Protein AF-A0A9X7M155-F1 (afdb_monomer_lite)

Sequence (98 aa):
MVRGTEYVLANAILCQIELQLEQVIDQALVSKENETVFRENRKAFVLVAENSRNLFNCLQIVSKERTLEVAQILEKMEQTLEEIEAEIQKKESMSTQI

Foldseek 3Di:
DPLPPLLVVLVVVLVVLLVLLVVLLVQLVVCLVPVVSNVVSVVVNVVSLVVLVVSLVVSCVNHVVSSVVSNVVSVVSVVVSVVSVVVVVVVVVVVVPD

pLDDT: mean 88.82, std 11.55, range [44.94, 96.94]

Radius of gyration: 16.99 Å; chains: 1; bounding box: 39×18×58 Å

Organism: Bacillus cereus (NCBI:txid1396)

Secondary structure (DSSP, 8-state):
--TTHHHHHHHHHHHHHHHHHHHHHHHHHHTTTSHHHHHHHHHHHHHHHHHHHHHHHHHTTT-HHHHHHHHHHHHHHHHHHHHHHHHHHHHHHHHTT-

Structure (mmCIF, N/CA/C/O backbone):
data_AF-A0A9X7M155-F1
#
_entry.id   AF-A0A9X7M155-F1
#
loop_
_atom_site.group_PDB
_atom_site.id
_atom_site.type_symbol
_atom_site.label_atom_id
_atom_site.label_alt_id
_atom_site.label_comp_id
_atom_site.label_asym_id
_atom_site.label_entity_id
_atom_site.label_seq_id
_atom_site.pdbx_PDB_ins_code
_atom_site.Cartn_x
_atom_site.Cartn_y
_atom_site.Cartn_z
_atom_site.occupancy
_atom_site.B_iso_or_equiv
_atom_site.auth_seq_id
_atom_site.auth_comp_id
_atom_site.auth_asym_id
_atom_site.auth_atom_id
_atom_site.pdbx_PDB_model_num
ATOM 1 N N . MET A 1 1 ? 18.340 1.043 -28.415 1.00 47.41 1 MET A N 1
ATOM 2 C CA . MET A 1 1 ? 18.347 0.945 -26.939 1.00 47.41 1 MET A CA 1
ATOM 3 C C . MET A 1 1 ? 17.386 2.002 -26.403 1.00 47.41 1 MET A C 1
ATOM 5 O O . MET A 1 1 ? 17.734 3.168 -26.445 1.00 47.41 1 MET A O 1
ATOM 9 N N . VAL A 1 2 ? 16.170 1.617 -25.994 1.00 50.88 2 VAL A N 1
ATOM 10 C CA . VAL A 1 2 ? 15.118 2.532 -25.471 1.00 50.88 2 VAL A CA 1
ATOM 11 C C . VAL A 1 2 ? 14.943 2.378 -23.944 1.00 50.88 2 VAL A C 1
ATOM 13 O O . VAL A 1 2 ? 14.125 3.041 -23.323 1.00 50.88 2 VAL A O 1
ATOM 16 N N . ARG A 1 3 ? 15.814 1.585 -23.296 1.00 58.34 3 ARG A N 1
ATOM 17 C CA . ARG A 1 3 ? 15.759 1.238 -21.861 1.00 58.34 3 ARG A CA 1
ATOM 18 C C . ARG A 1 3 ? 15.896 2.415 -20.876 1.00 58.34 3 ARG A C 1
ATOM 20 O O . ARG A 1 3 ? 15.769 2.192 -19.683 1.00 58.34 3 ARG A O 1
ATOM 27 N N . GLY A 1 4 ? 16.166 3.640 -21.332 1.00 73.81 4 GLY A N 1
ATOM 28 C CA . GLY A 1 4 ? 16.320 4.805 -20.452 1.00 73.81 4 GLY A CA 1
ATOM 29 C C . GLY A 1 4 ? 14.982 5.391 -20.001 1.00 73.81 4 GLY A C 1
ATOM 30 O O . GLY A 1 4 ? 14.689 5.441 -18.811 1.00 73.81 4 GLY A O 1
ATOM 31 N N . THR A 1 5 ? 14.149 5.821 -20.949 1.00 84.88 5 THR A N 1
ATOM 32 C CA . THR A 1 5 ? 12.925 6.579 -20.644 1.00 84.88 5 THR A CA 1
ATOM 33 C C . THR A 1 5 ? 11.849 5.715 -19.995 1.00 84.88 5 THR A C 1
ATOM 35 O O . THR A 1 5 ? 11.224 6.150 -19.035 1.00 84.88 5 THR A O 1
ATOM 38 N N . GLU A 1 6 ? 11.663 4.480 -20.467 1.00 87.00 6 GLU A N 1
ATOM 39 C CA . GLU A 1 6 ? 10.677 3.544 -19.906 1.00 87.00 6 GLU A CA 1
ATOM 40 C C . GLU A 1 6 ? 11.004 3.195 -18.450 1.00 87.00 6 GLU A C 1
ATOM 42 O O . GLU A 1 6 ? 10.113 3.172 -17.607 1.00 87.00 6 GLU A O 1
ATOM 47 N N . TYR A 1 7 ? 12.287 2.993 -18.135 1.00 89.25 7 TYR A N 1
ATOM 48 C CA . TYR A 1 7 ? 12.753 2.725 -16.774 1.00 89.25 7 TYR A CA 1
ATOM 49 C C . TYR A 1 7 ? 12.551 3.923 -15.843 1.00 89.25 7 TYR A C 1
ATOM 51 O O . TYR A 1 7 ? 12.050 3.767 -14.731 1.00 89.25 7 TYR A O 1
ATOM 59 N N . VAL A 1 8 ? 12.883 5.131 -16.310 1.00 90.38 8 VAL A N 1
ATOM 60 C CA . VAL A 1 8 ? 12.656 6.370 -15.550 1.00 90.38 8 VAL A CA 1
ATOM 61 C C . VAL A 1 8 ? 11.166 6.580 -15.278 1.00 90.38 8 VAL A C 1
ATOM 63 O O . VAL A 1 8 ? 10.796 6.879 -14.145 1.00 90.38 8 VAL A O 1
ATOM 66 N N . LEU A 1 9 ? 10.308 6.377 -16.282 1.00 91.50 9 LEU A N 1
ATOM 67 C CA . LEU A 1 9 ? 8.856 6.477 -16.121 1.00 91.50 9 LEU A CA 1
ATOM 68 C C . LEU A 1 9 ? 8.316 5.414 -15.160 1.00 91.50 9 LEU A C 1
ATOM 70 O O . LEU A 1 9 ? 7.526 5.746 -14.281 1.00 91.50 9 LEU A O 1
ATOM 74 N N . ALA A 1 10 ? 8.767 4.163 -15.279 1.00 92.94 10 ALA A N 1
ATOM 75 C CA . ALA A 1 10 ? 8.361 3.094 -14.374 1.00 92.94 10 ALA A CA 1
ATOM 76 C C . ALA A 1 10 ? 8.729 3.418 -12.919 1.00 92.94 10 ALA A C 1
ATOM 78 O O . ALA A 1 10 ? 7.896 3.273 -12.029 1.00 92.94 10 ALA A O 1
ATOM 79 N N . ASN A 1 11 ? 9.938 3.930 -12.678 1.00 92.56 11 ASN A N 1
ATOM 80 C CA . ASN A 1 11 ? 10.353 4.354 -11.342 1.00 92.56 11 ASN A CA 1
ATOM 81 C C . ASN A 1 11 ? 9.550 5.547 -10.825 1.00 92.56 11 ASN A C 1
ATOM 83 O O . ASN A 1 11 ? 9.181 5.552 -9.657 1.00 92.56 11 ASN A O 1
ATOM 87 N N . ALA A 1 12 ? 9.235 6.527 -11.675 1.00 94.12 12 ALA A N 1
ATOM 88 C CA . ALA A 1 12 ? 8.389 7.651 -11.281 1.00 94.12 12 ALA A CA 1
ATOM 89 C C . ALA A 1 12 ? 6.984 7.185 -10.860 1.00 94.12 12 ALA A C 1
ATOM 91 O O . ALA A 1 12 ? 6.473 7.635 -9.837 1.00 94.12 12 ALA A O 1
ATOM 92 N N . ILE A 1 13 ? 6.395 6.241 -11.604 1.00 95.12 13 ILE A N 1
ATOM 93 C CA . ILE A 1 13 ? 5.106 5.630 -11.255 1.00 95.12 13 ILE A CA 1
ATOM 94 C C . ILE A 1 13 ? 5.214 4.868 -9.927 1.00 95.12 13 ILE A C 1
ATOM 96 O O . ILE A 1 13 ? 4.341 5.012 -9.078 1.00 95.12 13 ILE A O 1
ATOM 100 N N . LEU A 1 14 ? 6.287 4.101 -9.711 1.00 95.56 14 LEU A N 1
ATOM 101 C CA . LEU A 1 14 ? 6.508 3.376 -8.454 1.00 95.56 14 LEU A CA 1
ATOM 102 C C . LEU A 1 14 ? 6.657 4.323 -7.253 1.00 95.56 14 LEU A C 1
ATOM 104 O O . LEU A 1 14 ? 6.057 4.061 -6.216 1.00 95.56 14 LEU A O 1
ATOM 108 N N . CYS A 1 15 ? 7.373 5.443 -7.397 1.00 95.69 15 CYS A N 1
ATOM 109 C CA . CYS A 1 15 ? 7.441 6.473 -6.355 1.00 95.69 15 CYS A CA 1
ATOM 110 C C . CYS A 1 15 ? 6.068 7.101 -6.080 1.00 95.69 15 CYS A C 1
ATOM 112 O O . CYS A 1 15 ? 5.740 7.409 -4.939 1.00 95.69 15 CYS A O 1
ATOM 114 N N . GLN A 1 16 ? 5.249 7.303 -7.115 1.00 96.00 16 GLN A N 1
ATOM 115 C CA . GLN A 1 16 ? 3.904 7.843 -6.939 1.00 96.00 16 GLN A CA 1
ATOM 116 C C . GLN A 1 16 ? 2.987 6.857 -6.207 1.00 96.00 16 GLN A C 1
ATOM 118 O O . GLN A 1 16 ? 2.222 7.280 -5.345 1.00 96.00 16 GLN A O 1
ATOM 123 N N . ILE A 1 17 ? 3.090 5.562 -6.516 1.00 96.25 17 ILE A N 1
ATOM 124 C CA . ILE A 1 17 ? 2.378 4.499 -5.799 1.00 96.25 17 ILE A CA 1
ATOM 125 C C . ILE A 1 17 ? 2.768 4.501 -4.319 1.00 96.25 17 ILE A C 1
ATOM 127 O O . ILE A 1 17 ? 1.895 4.521 -3.459 1.00 96.25 17 ILE A O 1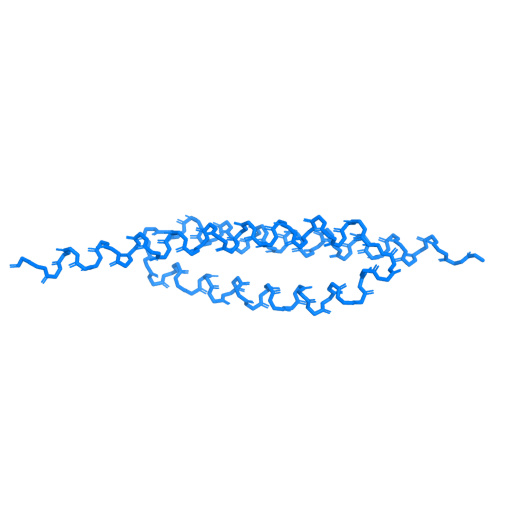
ATOM 131 N N . GLU A 1 18 ? 4.066 4.516 -4.020 1.00 95.81 18 GLU A N 1
ATOM 132 C CA . GLU A 1 18 ? 4.582 4.545 -2.649 1.00 95.81 18 GLU A CA 1
ATOM 133 C C . GLU A 1 18 ? 4.064 5.763 -1.873 1.00 95.81 18 GLU A C 1
ATOM 135 O O . GLU A 1 18 ? 3.469 5.592 -0.814 1.00 95.81 18 GLU A O 1
ATOM 140 N N . LEU A 1 19 ? 4.158 6.969 -2.445 1.00 96.94 19 LEU A N 1
ATOM 141 C CA . LEU A 1 19 ? 3.620 8.191 -1.835 1.00 96.94 19 LEU A CA 1
ATOM 142 C C . LEU A 1 19 ? 2.108 8.115 -1.589 1.00 96.94 19 LEU A C 1
ATOM 144 O O . LEU A 1 19 ? 1.617 8.605 -0.574 1.00 96.94 19 LEU A O 1
ATOM 148 N N . GLN A 1 20 ? 1.351 7.534 -2.522 1.00 95.75 20 GLN A N 1
ATOM 149 C CA . GLN A 1 20 ? -0.089 7.360 -2.347 1.00 95.75 20 GLN A CA 1
ATOM 150 C C . GLN A 1 20 ? -0.390 6.401 -1.200 1.00 95.75 20 GLN A C 1
ATOM 152 O O . GLN A 1 20 ? -1.249 6.719 -0.382 1.00 95.75 20 GLN A O 1
ATOM 157 N N . LEU A 1 21 ? 0.323 5.273 -1.126 1.00 95.25 21 LEU A N 1
ATOM 158 C CA . LEU A 1 21 ? 0.193 4.293 -0.050 1.00 95.25 21 LEU A CA 1
ATOM 159 C C . LEU A 1 21 ? 0.542 4.896 1.314 1.00 95.25 21 LEU A C 1
ATOM 161 O O . LEU A 1 21 ? -0.231 4.722 2.252 1.00 95.25 21 LEU A O 1
ATOM 165 N N . GLU A 1 22 ? 1.634 5.659 1.402 1.00 95.88 22 GLU A N 1
ATOM 166 C CA . GLU A 1 22 ? 2.028 6.406 2.605 1.00 95.88 22 GLU A CA 1
ATOM 167 C C . GLU A 1 22 ? 0.926 7.376 3.059 1.00 95.88 22 GLU A C 1
ATOM 169 O O . GLU A 1 22 ? 0.529 7.380 4.221 1.00 95.88 22 GLU A O 1
ATOM 174 N N . GLN A 1 23 ? 0.343 8.141 2.134 1.00 95.50 23 GLN A N 1
ATOM 175 C CA . GLN A 1 23 ? -0.734 9.076 2.470 1.00 95.50 23 GLN A CA 1
ATOM 176 C C . GLN A 1 23 ? -1.973 8.378 3.038 1.00 95.50 23 GLN A C 1
ATOM 178 O O . GLN A 1 23 ? -2.550 8.852 4.019 1.00 95.50 23 GLN A O 1
ATOM 183 N N . VAL A 1 24 ? -2.411 7.275 2.422 1.00 93.94 24 VAL A N 1
ATOM 184 C CA . VAL A 1 24 ? -3.621 6.579 2.881 1.00 93.94 24 VAL A CA 1
ATOM 185 C C . VAL A 1 24 ? -3.386 5.799 4.173 1.00 93.94 24 VAL A C 1
ATOM 187 O O . VAL A 1 24 ? -4.295 5.747 5.006 1.00 93.94 24 VAL A O 1
ATOM 190 N N . ILE A 1 25 ? -2.186 5.244 4.396 1.00 94.25 25 ILE A N 1
ATOM 191 C CA . ILE A 1 25 ? -1.878 4.618 5.686 1.00 94.25 25 ILE A CA 1
ATOM 192 C C . ILE A 1 25 ? -1.776 5.666 6.793 1.00 94.25 25 ILE A C 1
ATOM 194 O O . ILE A 1 25 ? -2.356 5.454 7.853 1.00 94.25 25 ILE A O 1
ATOM 198 N N . ASP A 1 26 ? -1.152 6.820 6.556 1.00 94.62 26 ASP A N 1
ATOM 199 C CA . ASP A 1 26 ? -1.050 7.883 7.561 1.00 94.62 26 ASP A CA 1
ATOM 200 C C . ASP A 1 26 ? -2.434 8.378 7.999 1.00 94.62 26 ASP A C 1
ATOM 202 O O . ASP A 1 26 ? -2.695 8.552 9.192 1.00 94.62 26 ASP A O 1
ATOM 206 N N . GLN A 1 27 ? -3.365 8.532 7.053 1.00 92.06 27 GLN A N 1
ATOM 207 C CA . GLN A 1 27 ? -4.757 8.871 7.361 1.00 92.06 27 GLN A CA 1
ATOM 208 C C . GLN A 1 27 ? -5.423 7.811 8.249 1.00 92.06 27 GLN A C 1
ATOM 210 O O . GLN A 1 27 ? -6.102 8.153 9.224 1.00 92.06 27 GLN A O 1
ATOM 215 N N . ALA A 1 28 ? -5.204 6.526 7.962 1.00 91.62 28 ALA A N 1
ATOM 216 C CA . ALA A 1 28 ? -5.701 5.437 8.799 1.00 91.62 28 ALA A CA 1
ATOM 217 C C . ALA A 1 28 ? -5.050 5.451 10.197 1.00 91.62 28 ALA A C 1
ATOM 219 O O . ALA A 1 28 ? -5.750 5.389 11.204 1.00 91.62 28 ALA A O 1
ATOM 220 N N . LEU A 1 29 ? -3.732 5.633 10.289 1.00 90.81 29 LEU A N 1
ATOM 221 C CA . LEU A 1 29 ? -2.994 5.658 11.555 1.00 90.81 29 LEU A CA 1
ATOM 222 C C . LEU A 1 29 ? -3.410 6.818 12.466 1.00 90.81 29 LEU A C 1
ATOM 224 O O . LEU A 1 29 ? -3.577 6.622 13.671 1.00 90.81 29 LEU A O 1
ATOM 228 N N . VAL A 1 30 ? -3.614 8.012 11.905 1.00 92.12 30 VAL A N 1
ATOM 229 C CA . VAL A 1 30 ? -4.082 9.192 12.652 1.00 92.12 30 VAL A CA 1
ATOM 230 C C . VAL A 1 30 ? -5.5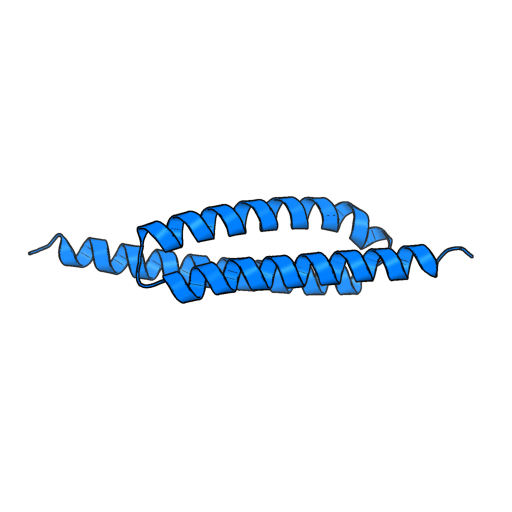08 8.994 13.173 1.00 92.12 30 VAL A C 1
ATOM 232 O O . VAL A 1 30 ? -5.855 9.489 14.242 1.00 92.12 30 VAL A O 1
ATOM 235 N N . SER A 1 31 ? -6.332 8.241 12.445 1.00 87.56 31 SER A N 1
ATOM 236 C CA . SER A 1 31 ? -7.733 7.989 12.798 1.00 87.56 31 SER A CA 1
ATOM 237 C C . SER A 1 31 ? -7.963 6.715 13.613 1.00 87.56 31 SER A C 1
ATOM 239 O O . SER A 1 31 ? -9.113 6.399 13.898 1.00 87.56 31 SER A O 1
ATOM 241 N N . LYS A 1 32 ? -6.910 6.014 14.058 1.00 84.06 32 LYS A N 1
ATOM 242 C CA . LYS A 1 32 ? -7.006 4.723 14.772 1.00 84.06 32 LYS A CA 1
ATOM 243 C C . LYS A 1 32 ? -7.877 4.725 16.038 1.00 84.06 32 LYS A C 1
ATOM 245 O O . LYS A 1 32 ? -8.330 3.670 16.464 1.00 84.06 32 LYS A O 1
ATOM 250 N N . GLU A 1 33 ? -8.089 5.885 16.662 1.00 84.12 33 GLU A N 1
ATOM 251 C CA . GLU A 1 33 ? -8.951 6.029 17.847 1.00 84.12 33 GLU A CA 1
ATOM 252 C C . GLU A 1 33 ? -10.431 6.240 17.492 1.00 84.12 33 GLU A C 1
ATOM 254 O O . GLU A 1 33 ? -11.304 6.023 18.327 1.00 84.12 33 GLU A O 1
ATOM 259 N N . ASN A 1 34 ? -10.723 6.649 16.254 1.00 89.56 34 ASN A N 1
ATOM 260 C CA . ASN A 1 34 ? -12.075 6.801 15.734 1.00 89.56 34 ASN A CA 1
ATOM 261 C C . ASN A 1 34 ? -12.375 5.658 14.761 1.00 89.56 34 ASN A C 1
ATOM 263 O O . ASN A 1 34 ? -12.081 5.739 13.570 1.00 89.56 34 ASN A O 1
ATOM 267 N N . GLU A 1 35 ? -12.986 4.597 15.279 1.00 86.62 35 GLU A N 1
ATOM 268 C CA . GLU A 1 35 ? -13.201 3.332 14.570 1.00 86.62 35 GLU A CA 1
ATOM 269 C C . GLU A 1 35 ? -13.925 3.491 13.228 1.00 86.62 35 GLU A C 1
ATOM 271 O O . GLU A 1 35 ? -13.543 2.865 12.239 1.00 86.62 35 GLU A O 1
ATOM 276 N N . THR A 1 36 ? -14.949 4.347 13.164 1.00 88.62 36 THR A N 1
ATOM 277 C CA . THR A 1 36 ? -15.701 4.597 11.926 1.00 88.62 36 THR A CA 1
ATOM 278 C C . THR A 1 36 ? -14.795 5.201 10.858 1.00 88.62 36 THR A C 1
ATOM 280 O O . THR A 1 36 ? -14.746 4.699 9.735 1.00 88.62 36 THR A O 1
ATOM 283 N N . VAL A 1 37 ? -14.030 6.231 11.226 1.00 89.81 37 VAL A N 1
ATOM 284 C CA . VAL A 1 37 ? -13.117 6.928 10.310 1.00 89.81 37 VAL A CA 1
ATOM 285 C C . VAL A 1 37 ? -11.945 6.022 9.921 1.00 89.81 37 VAL A C 1
ATOM 287 O O . VAL A 1 37 ? -11.566 5.977 8.752 1.00 89.81 37 VAL A O 1
ATOM 290 N N . PHE A 1 38 ? -11.425 5.225 10.858 1.00 92.44 38 PHE A N 1
ATOM 291 C CA . PHE A 1 38 ? -10.409 4.212 10.577 1.00 92.44 38 PHE A CA 1
ATOM 292 C C . PHE A 1 38 ? -10.894 3.201 9.530 1.00 92.44 38 PHE A C 1
ATOM 294 O O . PHE A 1 38 ? -10.190 2.941 8.556 1.00 92.44 38 PHE A O 1
ATOM 301 N N . ARG A 1 39 ? -12.112 2.656 9.678 1.00 90.56 39 ARG A N 1
ATOM 302 C CA . ARG A 1 39 ? -12.679 1.685 8.722 1.00 90.56 39 ARG A CA 1
ATOM 303 C C . ARG A 1 39 ? -12.893 2.295 7.334 1.00 90.56 39 ARG A C 1
ATOM 305 O O . ARG A 1 39 ? -12.719 1.597 6.336 1.00 90.56 39 ARG A O 1
ATOM 312 N N . GLU A 1 40 ? -13.260 3.572 7.242 1.00 92.88 40 GLU A N 1
ATOM 313 C CA . GLU A 1 40 ? -13.361 4.283 5.959 1.00 92.88 40 GLU A CA 1
ATOM 314 C C . GLU A 1 40 ? -11.989 4.478 5.305 1.00 92.88 40 GLU A C 1
ATOM 316 O O . GLU A 1 40 ? -11.809 4.122 4.138 1.00 92.88 40 GLU A O 1
ATOM 321 N N . ASN A 1 41 ? -10.998 4.938 6.070 1.00 92.44 41 ASN A N 1
ATOM 322 C CA . ASN A 1 41 ? -9.628 5.106 5.585 1.00 92.44 41 ASN A CA 1
ATOM 323 C C . ASN A 1 41 ? -8.988 3.767 5.193 1.00 92.44 41 ASN A C 1
ATOM 325 O O . ASN A 1 41 ? -8.293 3.685 4.183 1.00 92.44 41 ASN A O 1
ATOM 329 N N . ARG A 1 42 ? -9.294 2.680 5.911 1.00 93.00 42 ARG A N 1
ATOM 330 C CA . ARG A 1 42 ? -8.871 1.323 5.543 1.00 93.00 42 ARG A CA 1
ATOM 331 C C . ARG A 1 42 ? -9.456 0.889 4.199 1.00 93.00 42 ARG A C 1
ATOM 333 O O . ARG A 1 42 ? -8.738 0.319 3.384 1.00 93.00 42 ARG A O 1
ATOM 340 N N . LYS A 1 43 ? -10.731 1.179 3.917 1.00 93.75 43 LYS A N 1
ATOM 341 C CA . LYS A 1 43 ? -11.319 0.903 2.591 1.00 93.75 43 LYS A CA 1
ATOM 342 C C . LYS A 1 43 ? -10.618 1.694 1.487 1.00 93.75 43 LYS A C 1
ATOM 344 O O . LYS A 1 43 ? -10.374 1.144 0.415 1.00 93.75 43 LYS A O 1
ATOM 349 N N . ALA A 1 44 ? -10.276 2.957 1.750 1.00 93.94 44 ALA A N 1
ATOM 350 C CA . ALA A 1 44 ? -9.499 3.765 0.815 1.00 93.94 44 ALA A CA 1
ATOM 351 C C . ALA A 1 44 ? -8.109 3.155 0.570 1.00 93.94 44 ALA A C 1
ATOM 353 O O . ALA A 1 44 ? -7.697 3.028 -0.583 1.00 93.94 44 ALA A O 1
ATOM 354 N N . PHE A 1 45 ? -7.436 2.691 1.628 1.00 95.38 45 PHE A N 1
ATOM 355 C CA . PHE A 1 45 ? -6.170 1.971 1.518 1.00 95.38 45 PHE A CA 1
ATOM 356 C C . PHE A 1 45 ? -6.293 0.723 0.637 1.00 95.38 45 PHE A C 1
ATOM 358 O O . PHE A 1 45 ? -5.513 0.566 -0.299 1.00 95.38 45 PHE A O 1
ATOM 365 N N . VAL A 1 46 ? -7.297 -0.130 0.877 1.00 95.44 46 VAL A N 1
ATOM 366 C CA . VAL A 1 46 ? -7.517 -1.362 0.095 1.00 95.44 46 VAL A CA 1
ATOM 367 C C . VAL A 1 46 ? -7.685 -1.053 -1.394 1.00 95.44 46 VAL A C 1
ATOM 369 O O . VAL A 1 46 ? -7.070 -1.711 -2.230 1.00 95.44 46 VAL A O 1
ATOM 372 N N . LEU A 1 47 ? -8.441 -0.006 -1.739 1.00 95.75 47 LEU A N 1
ATOM 373 C CA . LEU A 1 47 ? -8.620 0.407 -3.132 1.00 95.75 47 LEU A CA 1
ATOM 374 C C . LEU A 1 47 ? -7.293 0.828 -3.790 1.00 95.75 47 LEU A C 1
ATOM 376 O O . LEU A 1 47 ? -7.012 0.460 -4.933 1.00 95.75 47 LEU A O 1
ATOM 380 N N . VAL A 1 48 ? -6.461 1.597 -3.082 1.00 95.19 48 VAL A N 1
ATOM 381 C CA . VAL A 1 48 ? -5.137 2.002 -3.583 1.00 95.19 48 VAL A CA 1
ATOM 382 C C . VAL A 1 48 ? -4.206 0.792 -3.693 1.00 95.19 48 VAL A C 1
ATOM 384 O O . VAL A 1 48 ? -3.500 0.661 -4.694 1.00 95.19 48 VAL A O 1
ATOM 387 N N . ALA A 1 49 ? -4.241 -0.127 -2.728 1.00 95.75 49 ALA A N 1
ATOM 388 C CA . ALA A 1 49 ? -3.457 -1.358 -2.722 1.00 95.75 49 ALA A CA 1
ATOM 389 C C . ALA A 1 49 ? -3.783 -2.263 -3.922 1.00 95.75 49 ALA A C 1
ATOM 391 O O . ALA A 1 49 ? -2.877 -2.726 -4.618 1.00 95.75 49 ALA A O 1
ATOM 392 N N . GLU A 1 50 ? -5.068 -2.485 -4.209 1.00 96.06 50 GLU A N 1
ATOM 393 C CA . GLU A 1 50 ? -5.519 -3.264 -5.371 1.00 96.06 50 GLU A CA 1
ATOM 394 C C . GLU A 1 50 ? -5.051 -2.638 -6.691 1.00 96.06 50 GLU A C 1
ATOM 396 O O . GLU A 1 50 ? -4.478 -3.322 -7.544 1.00 96.06 50 GLU A O 1
ATOM 401 N N . ASN A 1 51 ? -5.212 -1.321 -6.841 1.00 95.00 51 ASN A N 1
ATOM 402 C CA . ASN A 1 51 ? -4.737 -0.602 -8.024 1.00 95.00 51 ASN A CA 1
ATOM 403 C C . ASN A 1 51 ? -3.211 -0.692 -8.182 1.00 95.00 51 ASN A C 1
ATOM 405 O O . ASN A 1 51 ? -2.712 -0.924 -9.284 1.00 95.00 51 ASN A O 1
ATOM 409 N N . SER A 1 52 ? -2.472 -0.572 -7.081 1.00 95.00 52 SER A N 1
ATOM 410 C CA . SER A 1 52 ? -1.008 -0.667 -7.059 1.00 95.00 52 SER A CA 1
ATOM 411 C C . SER A 1 52 ? -0.526 -2.045 -7.514 1.00 95.00 52 SER A C 1
ATOM 413 O O . SER A 1 52 ? 0.334 -2.145 -8.390 1.00 95.00 52 SER A O 1
ATOM 415 N N . ARG A 1 53 ? -1.147 -3.120 -7.012 1.00 95.38 53 ARG A N 1
ATOM 416 C CA . ARG A 1 53 ? -0.858 -4.502 -7.434 1.00 95.38 53 ARG A CA 1
ATOM 417 C C . ARG A 1 53 ? -1.090 -4.725 -8.922 1.00 95.38 53 ARG A C 1
ATOM 419 O O . ARG A 1 53 ? -0.275 -5.371 -9.580 1.00 95.38 53 ARG A O 1
ATOM 426 N N . ASN A 1 54 ? -2.169 -4.165 -9.465 1.00 94.38 54 ASN A N 1
ATOM 427 C CA . ASN A 1 54 ? -2.442 -4.241 -10.898 1.00 94.38 54 ASN A CA 1
ATOM 428 C C . ASN A 1 54 ? -1.328 -3.571 -11.716 1.00 94.38 54 ASN A C 1
ATOM 430 O O . ASN A 1 54 ? -0.905 -4.113 -12.738 1.00 94.38 54 ASN A O 1
ATOM 434 N N . LEU A 1 55 ? -0.801 -2.438 -11.243 1.00 93.94 55 LEU A N 1
ATOM 435 C CA . LEU A 1 55 ? 0.304 -1.730 -11.892 1.00 93.94 55 LEU A CA 1
ATOM 436 C C . LEU A 1 55 ? 1.645 -2.467 -11.764 1.00 93.94 55 LEU A C 1
ATOM 438 O O . LEU A 1 55 ? 2.430 -2.452 -12.715 1.00 93.94 55 LEU A O 1
ATOM 442 N N . PHE A 1 56 ? 1.902 -3.170 -10.657 1.00 94.06 56 PHE A N 1
ATOM 443 C CA . PHE A 1 56 ? 3.128 -3.961 -10.481 1.00 94.06 56 PHE A CA 1
ATOM 444 C C . PHE A 1 56 ? 3.321 -4.998 -11.591 1.00 94.06 56 PHE A C 1
ATOM 446 O O . PHE A 1 56 ? 4.447 -5.195 -12.051 1.00 94.06 56 PHE A O 1
ATOM 453 N N . ASN A 1 57 ? 2.234 -5.593 -12.096 1.00 89.44 57 ASN A N 1
ATOM 454 C CA . ASN A 1 57 ? 2.304 -6.559 -13.194 1.00 89.44 57 ASN A CA 1
ATOM 455 C C . ASN A 1 57 ? 2.909 -5.972 -14.477 1.00 89.44 57 ASN A C 1
ATOM 457 O O . ASN A 1 57 ? 3.606 -6.682 -15.203 1.00 89.44 57 ASN A O 1
ATOM 461 N N . CYS A 1 58 ? 2.676 -4.684 -14.730 1.00 89.62 58 CYS A N 1
ATOM 462 C CA . CYS A 1 58 ? 3.221 -3.958 -15.873 1.00 89.62 58 CYS A CA 1
ATOM 463 C C . CYS A 1 58 ? 4.640 -3.446 -15.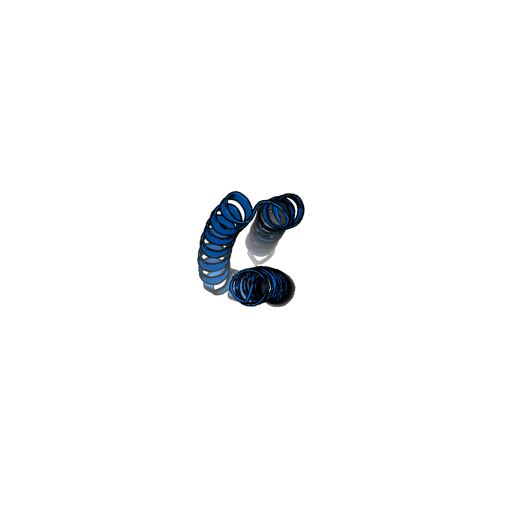589 1.00 89.62 58 CYS A C 1
ATOM 465 O O . CYS A 1 58 ? 5.525 -3.526 -16.440 1.00 89.62 58 CYS A O 1
ATOM 467 N N . LEU A 1 59 ? 4.861 -2.928 -14.379 1.00 91.25 59 LEU A N 1
ATOM 468 C CA . LEU A 1 59 ? 6.098 -2.250 -13.996 1.00 91.25 59 LEU A CA 1
ATOM 469 C C . LEU A 1 59 ? 7.253 -3.227 -13.758 1.00 91.25 59 LEU A C 1
ATOM 471 O O . LEU A 1 59 ? 8.390 -2.898 -14.094 1.00 91.25 59 LEU A O 1
ATOM 475 N N . GLN A 1 60 ? 6.982 -4.450 -13.287 1.00 90.06 60 GLN A N 1
ATOM 476 C CA . GLN A 1 60 ? 8.016 -5.455 -13.003 1.00 90.06 60 GLN A CA 1
ATOM 477 C C . GLN A 1 60 ? 8.854 -5.849 -14.229 1.00 90.06 60 GLN A C 1
ATOM 479 O O . GLN A 1 60 ? 9.997 -6.279 -14.082 1.00 90.06 60 GLN A O 1
ATOM 484 N N . ILE A 1 61 ? 8.297 -5.714 -15.438 1.00 89.56 61 ILE A N 1
ATOM 485 C CA . ILE A 1 61 ? 8.982 -6.042 -16.698 1.00 89.56 61 ILE A CA 1
ATOM 486 C C . ILE A 1 61 ? 10.124 -5.049 -16.950 1.00 89.56 61 ILE A C 1
ATOM 488 O O . ILE A 1 61 ? 11.154 -5.408 -17.523 1.00 89.56 61 ILE A O 1
ATOM 492 N N . VAL A 1 62 ? 9.938 -3.804 -16.508 1.00 90.62 62 VAL A N 1
ATOM 493 C CA . VAL A 1 62 ? 10.846 -2.686 -16.764 1.00 90.62 62 VAL A CA 1
ATOM 494 C C . VAL A 1 62 ? 11.708 -2.375 -15.538 1.00 90.62 62 VAL A C 1
ATOM 496 O O . VAL A 1 62 ? 12.914 -2.200 -15.682 1.00 90.62 62 VAL A O 1
ATOM 499 N N . SER A 1 63 ? 11.122 -2.344 -14.337 1.00 90.19 63 SER A N 1
ATOM 500 C CA . SER A 1 63 ? 11.789 -2.019 -13.070 1.00 90.19 63 SER A CA 1
ATOM 501 C C . SER A 1 63 ? 11.471 -3.052 -11.983 1.00 90.19 63 SER A C 1
ATOM 503 O O . SER A 1 63 ? 10.718 -2.809 -11.037 1.00 90.19 63 SER A O 1
ATOM 505 N N . LYS A 1 64 ? 12.026 -4.258 -12.144 1.00 91.94 64 LYS A N 1
ATOM 506 C CA . LYS A 1 64 ? 11.748 -5.412 -11.275 1.00 91.94 64 LYS A CA 1
ATOM 507 C C . LYS A 1 64 ? 12.102 -5.166 -9.807 1.00 91.94 64 LYS A C 1
ATOM 509 O O . LYS A 1 64 ? 11.276 -5.426 -8.940 1.00 91.94 64 LYS A O 1
ATOM 514 N N . GLU A 1 65 ? 13.318 -4.698 -9.536 1.00 92.88 65 GLU A N 1
ATOM 515 C CA . GLU A 1 65 ? 13.823 -4.511 -8.168 1.00 92.88 65 GLU A CA 1
ATOM 516 C C . GLU A 1 65 ? 12.973 -3.497 -7.403 1.00 92.88 65 GLU A C 1
ATOM 518 O O . GLU A 1 65 ? 12.424 -3.829 -6.356 1.00 92.88 65 GLU A O 1
ATOM 523 N N . ARG A 1 66 ? 12.742 -2.314 -7.986 1.00 93.50 66 ARG A N 1
ATOM 524 C CA . ARG A 1 66 ? 11.910 -1.286 -7.355 1.00 93.50 66 ARG A CA 1
ATOM 525 C C . ARG A 1 66 ? 10.459 -1.735 -7.180 1.00 93.50 66 ARG A C 1
ATOM 527 O O . ARG A 1 66 ? 9.844 -1.421 -6.169 1.00 93.50 66 ARG A O 1
ATOM 534 N N . THR A 1 67 ? 9.913 -2.499 -8.129 1.00 95.19 67 THR A N 1
ATOM 535 C CA . THR A 1 67 ? 8.562 -3.064 -7.983 1.00 95.19 67 THR A CA 1
ATOM 536 C C . THR A 1 67 ? 8.481 -4.008 -6.781 1.00 95.19 67 THR A C 1
ATOM 538 O O . THR A 1 67 ? 7.515 -3.945 -6.028 1.00 95.19 67 THR A O 1
ATOM 541 N N . LEU A 1 68 ? 9.497 -4.854 -6.569 1.00 95.81 68 LEU A N 1
ATOM 542 C CA . LEU A 1 68 ? 9.557 -5.744 -5.405 1.00 95.81 68 LEU A CA 1
ATOM 543 C C . LEU A 1 68 ? 9.675 -4.965 -4.092 1.00 95.81 68 LEU A C 1
ATOM 545 O O . LEU A 1 68 ? 9.002 -5.316 -3.129 1.00 95.81 68 LEU A O 1
ATOM 549 N N . GLU A 1 69 ? 10.483 -3.904 -4.055 1.00 96.12 69 GLU A N 1
ATOM 550 C CA . GLU A 1 69 ? 10.602 -3.038 -2.874 1.00 96.12 69 GLU A CA 1
ATOM 551 C C . GLU A 1 69 ? 9.253 -2.418 -2.492 1.00 96.12 69 GLU A C 1
ATOM 553 O O . GLU A 1 69 ? 8.817 -2.543 -1.348 1.00 96.12 69 GLU A O 1
ATOM 558 N N . VAL A 1 70 ? 8.552 -1.806 -3.452 1.00 95.94 70 VAL A N 1
ATOM 559 C CA . VAL A 1 70 ? 7.248 -1.175 -3.191 1.00 95.94 70 VAL A CA 1
ATOM 560 C C . VAL A 1 70 ? 6.186 -2.221 -2.830 1.00 95.94 70 VAL A C 1
ATOM 562 O O . VAL A 1 70 ? 5.356 -1.975 -1.957 1.00 95.94 70 VAL A O 1
ATOM 565 N N . ALA A 1 71 ? 6.237 -3.420 -3.419 1.00 96.00 71 ALA A N 1
ATOM 566 C CA . ALA A 1 71 ? 5.349 -4.519 -3.038 1.00 96.00 71 ALA A CA 1
ATOM 567 C C . ALA A 1 71 ? 5.573 -4.983 -1.586 1.00 96.00 71 ALA A C 1
ATOM 569 O O . ALA A 1 71 ? 4.606 -5.235 -0.872 1.00 96.00 71 ALA A O 1
ATOM 570 N N . GLN A 1 72 ? 6.827 -5.045 -1.124 1.00 96.69 72 GLN A N 1
ATOM 571 C CA . GLN A 1 72 ? 7.142 -5.364 0.274 1.00 96.69 72 GLN A CA 1
ATOM 572 C C . GLN A 1 72 ? 6.687 -4.263 1.239 1.00 96.69 72 GLN A C 1
ATOM 574 O O . GLN A 1 72 ? 6.267 -4.560 2.356 1.00 96.69 72 GLN A O 1
ATOM 579 N N . ILE A 1 73 ? 6.781 -2.993 0.834 1.00 96.38 73 ILE A N 1
ATOM 580 C CA . ILE A 1 73 ? 6.250 -1.869 1.618 1.00 96.38 73 ILE A CA 1
ATOM 581 C C . ILE A 1 73 ? 4.733 -2.009 1.761 1.0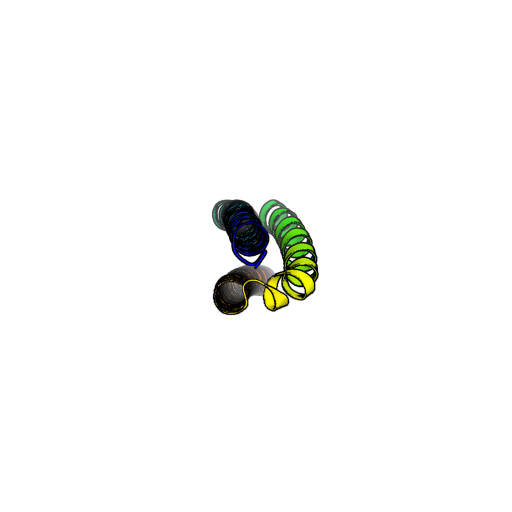0 96.38 73 ILE A C 1
ATOM 583 O O . ILE A 1 73 ? 4.224 -1.942 2.879 1.00 96.38 73 ILE A O 1
ATOM 587 N N . LEU A 1 74 ? 4.030 -2.279 0.656 1.00 96.69 74 LEU A N 1
ATOM 588 C CA . LEU A 1 74 ? 2.586 -2.498 0.660 1.00 96.69 74 LEU A CA 1
ATOM 589 C C . LEU A 1 74 ? 2.177 -3.626 1.622 1.00 96.69 74 LEU A C 1
ATOM 591 O O . LEU A 1 74 ? 1.263 -3.444 2.420 1.00 96.69 74 LEU A O 1
ATOM 595 N N . GLU A 1 75 ? 2.876 -4.762 1.587 1.00 96.44 75 GLU A N 1
ATOM 596 C CA . GLU A 1 75 ? 2.589 -5.906 2.463 1.00 96.44 75 GLU A CA 1
ATOM 597 C C . GLU A 1 75 ? 2.771 -5.560 3.952 1.00 96.44 75 GLU A C 1
ATOM 599 O O . GLU A 1 75 ? 1.935 -5.906 4.786 1.00 96.44 75 GLU A O 1
ATOM 604 N N . LYS A 1 76 ? 3.825 -4.812 4.304 1.00 96.94 76 LYS A N 1
ATOM 605 C CA . LYS A 1 76 ? 4.039 -4.340 5.686 1.00 96.94 76 LYS A CA 1
ATOM 606 C C . LYS A 1 76 ? 2.946 -3.378 6.150 1.00 96.94 76 LYS A C 1
ATOM 608 O O . LYS A 1 76 ? 2.528 -3.420 7.308 1.00 96.94 76 LYS A O 1
ATOM 613 N N . MET A 1 77 ? 2.500 -2.498 5.258 1.00 96.75 77 MET A N 1
ATOM 614 C CA . MET A 1 77 ? 1.418 -1.555 5.530 1.00 96.75 77 MET A CA 1
ATOM 615 C C . MET A 1 77 ? 0.097 -2.286 5.800 1.00 96.75 77 MET A C 1
ATOM 617 O O . MET A 1 77 ? -0.609 -1.949 6.748 1.00 96.75 77 MET A O 1
ATOM 621 N N . GLU A 1 78 ? -0.203 -3.330 5.028 1.00 96.00 78 GLU A N 1
ATOM 622 C CA . GLU A 1 78 ? -1.380 -4.178 5.245 1.00 96.00 78 GLU A CA 1
ATOM 623 C C . GLU A 1 78 ? -1.346 -4.888 6.593 1.00 96.00 78 GLU A C 1
ATOM 625 O O . GLU A 1 78 ? -2.315 -4.792 7.344 1.00 96.00 78 GLU A O 1
ATOM 630 N N . GLN A 1 79 ? -0.216 -5.514 6.934 1.00 95.56 79 GLN A N 1
ATOM 631 C CA . GLN A 1 79 ? -0.035 -6.162 8.237 1.00 95.56 79 GLN A CA 1
ATOM 632 C C . GLN A 1 79 ? -0.274 -5.179 9.387 1.00 95.56 79 GLN A C 1
ATOM 634 O O . GLN A 1 79 ? -0.996 -5.486 10.331 1.00 95.56 79 GLN A O 1
ATOM 639 N N . THR A 1 80 ? 0.255 -3.958 9.271 1.00 94.62 80 THR A N 1
ATOM 640 C CA . THR A 1 80 ? 0.065 -2.909 10.284 1.00 94.62 80 THR A CA 1
ATOM 641 C C . THR A 1 80 ? -1.419 -2.560 10.464 1.00 94.62 80 THR A C 1
ATOM 643 O O . THR A 1 80 ? -1.899 -2.416 11.588 1.00 94.62 80 THR A O 1
ATOM 646 N N . LEU A 1 81 ? -2.175 -2.430 9.369 1.00 93.62 81 LEU A N 1
ATOM 647 C CA . LEU A 1 81 ? -3.606 -2.120 9.436 1.00 93.62 81 LEU A CA 1
ATOM 648 C C . LEU A 1 81 ? -4.438 -3.284 9.989 1.00 93.62 81 LEU A C 1
ATOM 650 O O . LEU A 1 81 ? -5.409 -3.039 10.705 1.00 93.62 81 LEU A O 1
ATOM 654 N N . GLU A 1 82 ? -4.070 -4.527 9.678 1.00 93.88 82 GLU A N 1
ATOM 655 C CA . GLU A 1 82 ? -4.710 -5.725 10.232 1.00 93.88 82 GLU A CA 1
ATOM 656 C C . GLU A 1 82 ? -4.501 -5.841 11.746 1.00 93.88 82 GLU A C 1
ATOM 658 O O . GLU A 1 82 ? -5.451 -6.133 12.475 1.00 93.88 82 GLU A O 1
ATOM 663 N N . GLU A 1 83 ? -3.294 -5.555 12.240 1.00 93.31 83 GLU A N 1
ATOM 664 C CA . GLU A 1 83 ? -2.997 -5.538 13.677 1.00 93.31 83 GLU A CA 1
ATOM 665 C C . GLU A 1 83 ? -3.862 -4.512 14.418 1.00 93.31 83 GLU A C 1
ATOM 667 O O . GLU A 1 83 ? -4.489 -4.840 15.429 1.00 93.31 83 GLU A O 1
ATOM 672 N N . ILE A 1 84 ? -3.970 -3.293 13.880 1.00 90.88 84 ILE A N 1
ATOM 673 C CA . ILE A 1 84 ? -4.801 -2.229 14.463 1.00 90.88 84 ILE A CA 1
ATOM 674 C C . ILE A 1 84 ? -6.281 -2.623 14.457 1.00 90.88 84 ILE A C 1
ATOM 676 O O . ILE A 1 84 ? -6.977 -2.445 15.458 1.00 90.88 84 ILE A O 1
ATOM 680 N N . GLU A 1 85 ? -6.781 -3.183 13.354 1.00 89.50 85 GLU A N 1
ATOM 681 C CA . GLU A 1 85 ? -8.174 -3.626 13.267 1.00 89.50 85 GLU A CA 1
ATOM 682 C C . GLU A 1 85 ? -8.476 -4.746 14.277 1.00 89.50 85 GLU A C 1
ATOM 684 O O . GLU A 1 85 ? -9.516 -4.719 14.940 1.00 89.50 85 GLU A O 1
ATOM 689 N N . ALA A 1 86 ? -7.548 -5.689 14.463 1.00 89.81 86 ALA A N 1
ATOM 690 C CA . ALA A 1 86 ? -7.671 -6.743 15.464 1.00 89.81 86 ALA A CA 1
ATOM 691 C C . ALA A 1 86 ? -7.661 -6.192 16.903 1.00 89.81 86 ALA A C 1
ATOM 693 O O . ALA A 1 86 ? -8.382 -6.701 17.766 1.00 89.81 86 ALA A O 1
ATOM 694 N N . GLU A 1 87 ? -6.871 -5.153 17.187 1.00 88.56 87 GLU A N 1
ATOM 695 C CA . GLU A 1 87 ? -6.886 -4.467 18.485 1.00 88.56 87 GLU A CA 1
ATOM 696 C C . GLU A 1 87 ? -8.217 -3.761 18.762 1.00 88.56 87 GLU A C 1
ATOM 698 O O . GLU A 1 87 ? -8.740 -3.859 19.877 1.00 88.56 87 GLU A O 1
ATOM 703 N N . ILE A 1 88 ? -8.784 -3.087 17.757 1.00 86.12 88 ILE A N 1
ATOM 704 C CA . ILE A 1 88 ? -10.098 -2.437 17.850 1.00 86.12 88 ILE A CA 1
ATOM 705 C C . ILE A 1 88 ? -11.180 -3.480 18.170 1.00 86.12 88 ILE A C 1
ATOM 707 O O . ILE A 1 88 ? -11.906 -3.335 19.153 1.00 86.12 88 ILE A O 1
ATOM 711 N N . GLN A 1 89 ? -11.218 -4.594 17.432 1.00 84.12 89 GLN A N 1
ATOM 712 C CA . GLN A 1 89 ? -12.195 -5.669 17.661 1.00 84.12 89 GLN A CA 1
ATOM 713 C C . GLN A 1 89 ? -12.066 -6.311 19.052 1.00 84.12 89 GLN A C 1
ATOM 715 O O . GLN A 1 89 ? -13.066 -6.639 19.697 1.00 84.12 89 GLN A O 1
ATOM 720 N N . LYS A 1 90 ? -10.836 -6.479 19.560 1.00 84.19 90 LYS A N 1
ATOM 721 C CA . LYS A 1 90 ? -10.614 -6.982 20.926 1.00 84.19 90 LYS A CA 1
ATOM 722 C C . LYS A 1 90 ? -11.220 -6.048 21.974 1.00 84.19 90 LYS A C 1
ATOM 724 O O . LYS A 1 90 ? -11.860 -6.540 22.905 1.00 84.19 90 LYS A O 1
ATOM 729 N N . LYS A 1 91 ? -11.072 -4.728 21.816 1.00 78.81 91 LYS A N 1
ATOM 730 C CA . LYS A 1 91 ? -11.679 -3.739 22.723 1.00 78.81 91 LYS A CA 1
ATOM 731 C C . LYS A 1 91 ? -13.209 -3.821 22.705 1.00 78.81 91 LYS A C 1
ATOM 733 O O . LYS A 1 91 ? -13.802 -3.906 23.779 1.00 78.81 91 LYS A O 1
ATOM 738 N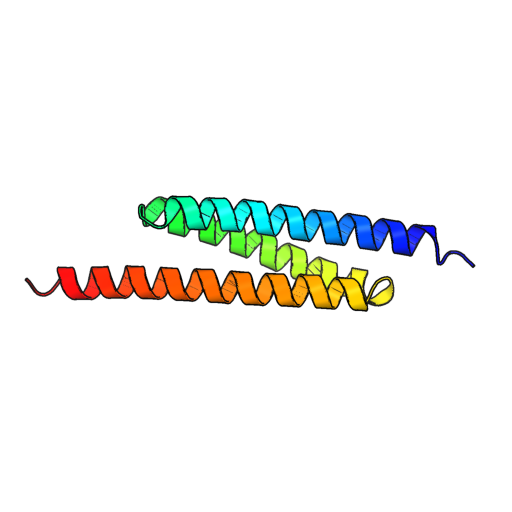 N . GLU A 1 92 ? -13.832 -3.912 21.527 1.00 68.31 92 GLU A N 1
ATOM 739 C CA . GLU A 1 92 ? -15.289 -4.104 21.393 1.00 68.31 92 GLU A CA 1
ATOM 740 C C . GLU A 1 92 ? -15.767 -5.369 22.141 1.00 68.31 92 GLU A C 1
ATOM 742 O O . GLU A 1 92 ? -16.735 -5.332 22.909 1.00 68.31 92 GLU A O 1
ATOM 747 N N . SER A 1 93 ? -15.051 -6.491 21.988 1.00 71.81 93 SER A N 1
ATOM 748 C CA . SER A 1 93 ? -15.424 -7.770 22.616 1.00 71.81 93 SER A CA 1
ATOM 749 C C . SER A 1 93 ? -15.348 -7.762 24.151 1.00 71.81 93 SER A C 1
ATOM 751 O O . SER A 1 93 ? -16.133 -8.450 24.804 1.00 71.81 93 SER A O 1
ATOM 753 N N . MET A 1 94 ? -14.453 -6.958 24.737 1.00 66.56 94 MET A N 1
ATOM 754 C CA . MET A 1 94 ? -14.322 -6.809 26.192 1.00 66.56 94 MET A CA 1
ATOM 755 C C . MET A 1 94 ? -15.350 -5.840 26.785 1.00 66.56 94 MET A C 1
ATOM 757 O O . MET A 1 94 ? -15.845 -6.079 27.885 1.00 66.56 94 MET A O 1
ATOM 761 N N . SER A 1 95 ? -15.706 -4.771 26.069 1.00 58.69 95 SER A N 1
ATOM 762 C CA . SER A 1 95 ? -16.711 -3.803 26.531 1.00 58.69 95 SER A CA 1
ATOM 763 C C . SER A 1 95 ? -18.136 -4.364 26.559 1.00 58.69 95 SER A C 1
ATOM 765 O O . SER A 1 95 ? -18.973 -3.841 27.284 1.00 58.69 95 SER A O 1
ATOM 767 N N . THR A 1 96 ? -18.411 -5.443 25.822 1.00 59.09 96 THR A N 1
ATOM 768 C CA . THR A 1 96 ? -19.745 -6.072 25.757 1.00 59.09 96 THR A CA 1
ATOM 769 C C . THR A 1 96 ? -19.990 -7.105 26.880 1.00 59.09 96 THR A C 1
ATOM 771 O O . THR A 1 96 ? -21.048 -7.725 26.924 1.00 59.09 96 THR A O 1
ATOM 774 N N . GLN A 1 97 ? -19.028 -7.325 27.790 1.00 51.25 97 GLN A N 1
ATOM 775 C CA . GLN A 1 97 ? -19.123 -8.312 28.887 1.00 51.25 97 GLN A CA 1
ATOM 776 C C . GLN A 1 97 ? -19.443 -7.708 30.273 1.00 51.25 97 GLN A C 1
ATOM 778 O O . GLN A 1 97 ? -19.298 -8.403 31.281 1.00 51.25 97 GLN A O 1
ATOM 783 N N . ILE A 1 98 ? -19.877 -6.444 30.342 1.00 44.94 98 ILE A N 1
ATOM 784 C CA . ILE A 1 98 ? -20.276 -5.738 31.579 1.00 44.94 98 ILE A CA 1
ATOM 785 C C . ILE A 1 98 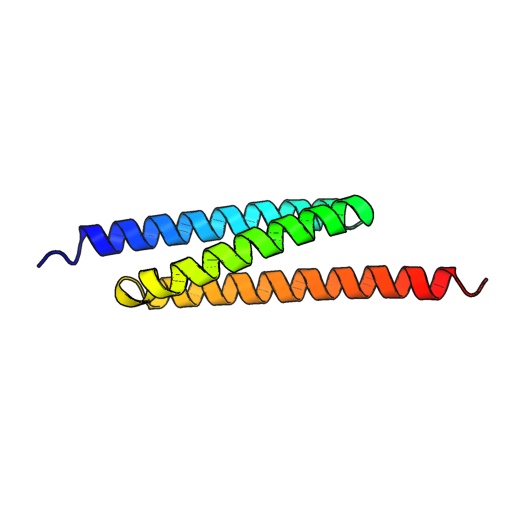? -21.749 -5.349 31.475 1.00 44.94 98 ILE A C 1
ATOM 787 O O . ILE A 1 98 ? -22.472 -5.541 32.478 1.00 44.94 98 ILE A O 1
#